Protein AF-A0A4R2Q0S5-F1 (afdb_monomer_lite)

Secondary structure (DSSP, 8-state):
--TT--------S---S---TT--TT--HHHHHHHHHHIIIIIT--HHHHHHHHHHHHHHHGGGS-HHHHHHHHHHHHHHHHHTT-GGGHHHHHHHHHTS---HHHHHHHHTTSS-GGGGGGGSPP-

pLDDT: mean 86.35, std 18.4, range [41.44, 98.69]

Radius of gyration: 16.67 Å; chains: 1; bounding box: 37×50×33 Å

Foldseek 3Di:
DPPPPDDDDDDDPPDDPDPPPPADPPDDQLRRLLRVLCCCCVPVVHLVVSLVSLVVSCVVRVVVDDLLSLLLSLLSNCQSCVVVVNNVCNVVSLQVNQPRDDDPVSLVSSLVSDPHSVSNVVRHHDD

Structure (mmCIF, N/CA/C/O backbone):
data_AF-A0A4R2Q0S5-F1
#
_entry.id   AF-A0A4R2Q0S5-F1
#
loop_
_atom_site.group_PDB
_atom_site.id
_atom_site.type_symbol
_atom_site.label_atom_id
_atom_site.label_alt_id
_atom_site.label_comp_id
_atom_site.label_asym_id
_atom_site.label_entity_id
_atom_site.label_seq_id
_atom_site.pdbx_PDB_ins_code
_atom_site.Cartn_x
_atom_site.Cartn_y
_atom_site.Cartn_z
_atom_site.occupancy
_atom_site.B_iso_or_equiv
_atom_site.auth_seq_id
_atom_site.auth_comp_id
_atom_site.auth_asym_id
_atom_site.auth_atom_id
_atom_site.pdbx_PDB_model_num
ATOM 1 N N . MET A 1 1 ? 18.990 -27.885 12.121 1.00 43.84 1 MET A N 1
ATOM 2 C CA . MET A 1 1 ? 19.062 -28.896 11.048 1.00 43.84 1 MET A CA 1
ATOM 3 C C . MET A 1 1 ? 19.074 -30.268 11.694 1.00 43.84 1 MET A C 1
ATOM 5 O O . MET A 1 1 ? 19.904 -30.482 12.567 1.00 43.84 1 MET A O 1
ATOM 9 N N . ASP A 1 2 ? 18.153 -31.148 11.311 1.00 48.66 2 ASP A N 1
ATOM 10 C CA . ASP A 1 2 ? 18.276 -32.592 11.558 1.00 48.66 2 ASP A CA 1
ATOM 11 C C . ASP A 1 2 ? 19.237 -33.172 10.499 1.00 48.66 2 ASP A C 1
ATOM 13 O O . ASP A 1 2 ? 19.169 -32.741 9.342 1.00 48.66 2 ASP A O 1
ATOM 17 N N . PRO A 1 3 ? 20.141 -34.100 10.862 1.00 52.94 3 PRO A N 1
ATOM 18 C CA . PRO A 1 3 ? 21.138 -34.675 9.956 1.00 52.94 3 PRO A CA 1
ATOM 19 C C . PRO A 1 3 ? 20.590 -35.484 8.759 1.00 52.94 3 PRO A C 1
ATOM 21 O O . PRO A 1 3 ? 21.394 -35.936 7.949 1.00 52.94 3 PRO A O 1
ATOM 24 N N . SER A 1 4 ? 19.274 -35.661 8.597 1.00 57.72 4 SER A N 1
ATOM 25 C CA . SER A 1 4 ? 18.709 -36.611 7.616 1.00 57.72 4 SER A CA 1
ATOM 26 C C . SER A 1 4 ? 18.047 -36.000 6.370 1.00 57.72 4 SER A C 1
ATOM 28 O O . SER A 1 4 ? 17.431 -36.725 5.596 1.00 57.72 4 SER A O 1
ATOM 30 N N . GLY A 1 5 ? 18.159 -34.691 6.127 1.00 52.72 5 GLY A N 1
ATOM 31 C CA . GLY A 1 5 ? 17.776 -34.103 4.829 1.00 52.72 5 GLY A CA 1
ATOM 32 C C . GLY A 1 5 ? 16.275 -34.089 4.498 1.00 52.72 5 GLY A C 1
ATOM 33 O O . GLY A 1 5 ? 15.913 -33.921 3.337 1.00 52.72 5 GLY A O 1
ATOM 34 N N . ASN A 1 6 ? 15.392 -34.213 5.493 1.00 51.53 6 ASN A N 1
ATOM 35 C CA . ASN A 1 6 ? 13.956 -34.010 5.297 1.00 51.53 6 ASN A CA 1
ATOM 36 C C . ASN A 1 6 ? 13.582 -32.541 5.544 1.00 51.53 6 ASN A C 1
ATOM 38 O O . ASN A 1 6 ? 13.763 -32.021 6.645 1.00 51.53 6 ASN A O 1
ATOM 42 N N . ALA A 1 7 ? 13.024 -31.880 4.529 1.00 47.59 7 ALA A N 1
ATOM 43 C CA . ALA A 1 7 ? 12.380 -30.580 4.683 1.00 47.59 7 ALA A CA 1
ATOM 44 C C . ALA A 1 7 ? 10.929 -30.793 5.140 1.00 47.59 7 ALA A C 1
ATOM 46 O O . ALA A 1 7 ? 10.105 -31.322 4.396 1.00 47.59 7 ALA A O 1
ATOM 47 N N . ILE A 1 8 ? 10.613 -30.399 6.374 1.00 54.94 8 ILE A N 1
ATOM 48 C CA . ILE A 1 8 ? 9.236 -30.400 6.877 1.00 54.94 8 ILE A CA 1
ATOM 49 C C . ILE A 1 8 ? 8.587 -29.092 6.426 1.00 54.94 8 ILE A C 1
ATOM 51 O O . ILE A 1 8 ? 8.869 -28.031 6.979 1.00 54.94 8 ILE A O 1
ATOM 55 N N . ILE A 1 9 ? 7.721 -29.167 5.419 1.00 55.00 9 ILE A N 1
ATOM 56 C CA . ILE A 1 9 ? 6.822 -28.069 5.060 1.00 55.00 9 ILE A CA 1
ATOM 57 C C . ILE A 1 9 ? 5.552 -28.252 5.891 1.00 55.00 9 ILE A C 1
ATOM 59 O O . ILE A 1 9 ? 4.816 -29.222 5.706 1.00 55.00 9 ILE A O 1
ATOM 63 N N . VAL A 1 10 ? 5.295 -27.337 6.825 1.00 52.56 10 VAL A N 1
ATOM 64 C CA . VAL A 1 10 ? 4.019 -27.286 7.546 1.00 52.56 10 VAL A CA 1
ATOM 65 C C . VAL A 1 10 ? 3.053 -26.457 6.707 1.00 52.56 10 VAL A C 1
ATOM 67 O O . VAL A 1 10 ? 3.088 -25.232 6.738 1.00 52.56 10 VAL A O 1
ATOM 70 N N . ILE A 1 11 ? 2.207 -27.133 5.933 1.00 54.84 11 ILE A N 1
ATOM 71 C CA . ILE A 1 11 ? 1.061 -26.510 5.266 1.00 54.84 11 ILE A CA 1
ATOM 72 C C . ILE A 1 11 ? -0.115 -26.604 6.243 1.00 54.84 11 ILE A C 1
ATOM 74 O O . ILE A 1 11 ? -0.478 -27.709 6.656 1.00 54.84 11 ILE A O 1
ATOM 78 N N . GLN A 1 12 ? -0.689 -25.466 6.647 1.00 46.00 12 GLN A N 1
ATOM 79 C CA . GLN A 1 12 ? -1.955 -25.461 7.385 1.00 46.00 12 GLN A CA 1
ATOM 80 C C . GLN A 1 12 ? -3.027 -26.126 6.513 1.00 46.00 12 GLN A C 1
ATOM 82 O O . GLN A 1 12 ? -3.291 -25.689 5.399 1.00 46.00 12 GLN A O 1
ATOM 87 N N . ARG A 1 13 ? -3.608 -27.218 7.014 1.00 47.78 13 ARG A N 1
ATOM 88 C CA . ARG A 1 13 ? -4.543 -28.097 6.291 1.00 47.78 13 ARG A CA 1
ATOM 89 C C . ARG A 1 13 ? -6.012 -27.678 6.403 1.00 47.78 13 ARG A C 1
ATOM 91 O O . ARG A 1 13 ? -6.884 -28.484 6.099 1.00 47.78 13 ARG A O 1
ATOM 98 N N . ASP A 1 14 ? -6.269 -26.429 6.773 1.00 44.66 14 ASP A N 1
ATOM 99 C CA . ASP A 1 14 ? -7.613 -25.839 6.774 1.00 44.66 14 ASP A CA 1
ATOM 100 C C . ASP A 1 14 ? -7.813 -24.963 5.526 1.00 44.66 14 ASP A C 1
ATOM 102 O O . ASP A 1 14 ? -8.376 -23.872 5.582 1.00 44.66 14 ASP A O 1
ATOM 106 N N . GLU A 1 15 ? -7.294 -25.427 4.388 1.00 41.44 15 GLU A N 1
ATOM 107 C CA . GLU A 1 15 ? -7.418 -24.756 3.098 1.00 41.44 15 GLU A CA 1
ATOM 108 C C . GLU A 1 15 ? -8.853 -24.945 2.566 1.00 41.44 15 GLU A C 1
ATOM 110 O O . GLU A 1 15 ? -9.292 -26.085 2.367 1.00 41.44 15 GLU A O 1
ATOM 115 N N . PRO A 1 16 ? -9.626 -23.867 2.335 1.00 49.41 16 PRO A N 1
ATOM 116 C CA . PRO A 1 16 ? -10.875 -23.969 1.599 1.00 49.41 1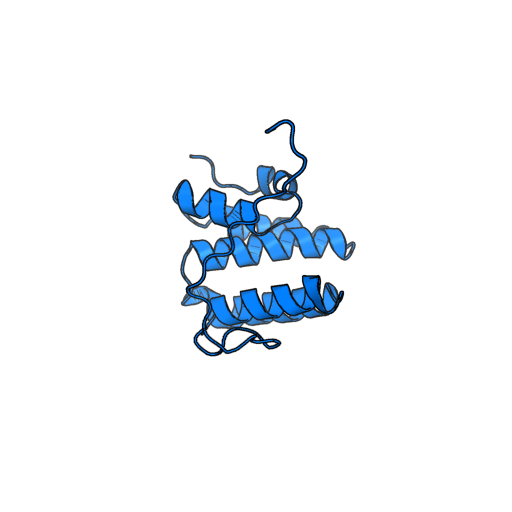6 PRO A CA 1
ATOM 117 C C . PRO A 1 16 ? -10.582 -24.518 0.200 1.00 49.41 16 PRO A C 1
ATOM 119 O O . PRO A 1 16 ? -9.663 -24.065 -0.474 1.00 49.41 16 PRO A O 1
ATOM 122 N N . SER A 1 17 ? -11.394 -25.468 -0.260 1.00 49.53 17 SER A N 1
ATOM 123 C CA . SER A 1 17 ? -11.249 -26.207 -1.525 1.00 49.53 17 SER A CA 1
ATOM 124 C C . SER A 1 17 ? -11.318 -25.367 -2.815 1.00 49.53 17 SER A C 1
ATOM 126 O O . SER A 1 17 ? -11.377 -25.927 -3.907 1.00 49.53 17 SER A O 1
ATOM 128 N N . GLU A 1 18 ? -11.339 -24.039 -2.719 1.00 46.28 18 GLU A N 1
ATOM 129 C CA . GLU A 1 18 ? -11.293 -23.131 -3.861 1.00 46.28 18 GLU A CA 1
ATOM 130 C C . GLU A 1 18 ? -9.918 -22.458 -3.906 1.00 46.28 18 GLU A C 1
ATOM 132 O O . GLU A 1 18 ? -9.678 -21.452 -3.244 1.00 46.28 18 GLU A O 1
ATOM 137 N N . LEU A 1 19 ? -9.015 -22.999 -4.730 1.00 43.56 19 LEU A N 1
ATOM 138 C CA . LEU A 1 19 ? -7.842 -22.262 -5.199 1.00 43.56 19 LEU A CA 1
ATOM 139 C C . LEU A 1 19 ? -8.343 -21.050 -6.009 1.00 43.56 19 LEU A C 1
ATOM 141 O O . LEU A 1 19 ? -8.628 -21.148 -7.205 1.00 43.56 19 LEU A O 1
ATOM 145 N N . GLU A 1 20 ? -8.520 -19.909 -5.342 1.00 46.69 20 GLU A N 1
ATOM 146 C CA . GLU A 1 20 ? -9.003 -18.667 -5.947 1.00 46.69 20 GLU A CA 1
ATOM 147 C C . GLU A 1 20 ? -7.890 -17.999 -6.774 1.00 46.69 20 GLU A C 1
ATOM 149 O O . GLU A 1 20 ? -7.262 -17.018 -6.373 1.00 46.69 20 GLU A O 1
ATOM 154 N N . TYR A 1 21 ? -7.691 -18.493 -7.998 1.00 47.53 21 TYR A N 1
ATOM 155 C CA . TYR A 1 21 ? -7.002 -17.774 -9.077 1.00 47.53 21 TYR A CA 1
ATOM 156 C C . TYR A 1 21 ? -7.858 -16.581 -9.552 1.00 47.53 21 TYR A C 1
ATOM 158 O O . TYR A 1 21 ? -8.370 -16.557 -10.670 1.00 47.53 21 TYR A O 1
ATOM 166 N N . GLY A 1 22 ? -8.101 -15.603 -8.680 1.00 48.97 22 GLY A N 1
ATOM 167 C CA . GLY A 1 22 ? -9.019 -14.500 -8.993 1.00 48.97 22 GLY A CA 1
ATOM 168 C C . GLY A 1 22 ? -9.336 -13.527 -7.864 1.00 48.97 22 GLY A C 1
ATOM 169 O O . GLY A 1 22 ? -10.192 -12.662 -8.047 1.00 48.97 22 GLY A O 1
ATOM 170 N N . GLY A 1 23 ? -8.640 -13.646 -6.739 1.00 57.53 23 GLY A N 1
ATOM 171 C CA . GLY A 1 23 ? -8.832 -12.811 -5.569 1.00 57.53 23 GLY A CA 1
ATOM 172 C C . GLY A 1 23 ? -10.082 -13.159 -4.775 1.00 57.53 23 GLY A C 1
ATOM 173 O O . GLY A 1 23 ? -11.055 -13.701 -5.305 1.00 57.53 23 GLY A O 1
ATOM 174 N N . ALA A 1 24 ? -10.038 -12.878 -3.480 1.00 68.75 24 ALA A N 1
ATOM 175 C CA . ALA A 1 24 ? -10.971 -13.493 -2.556 1.00 68.75 24 ALA A CA 1
ATOM 176 C C . ALA A 1 24 ? -12.393 -12.922 -2.658 1.00 68.75 24 ALA A C 1
ATOM 178 O O . ALA A 1 24 ? -12.630 -11.740 -2.385 1.00 68.75 24 ALA A O 1
ATOM 179 N N . LYS A 1 25 ? -13.377 -13.765 -3.021 1.00 68.38 25 LYS A N 1
ATOM 180 C CA . LYS A 1 25 ? -14.774 -13.338 -3.282 1.00 68.38 25 LYS A CA 1
ATOM 181 C C . LYS A 1 25 ? -15.459 -12.697 -2.073 1.00 68.38 2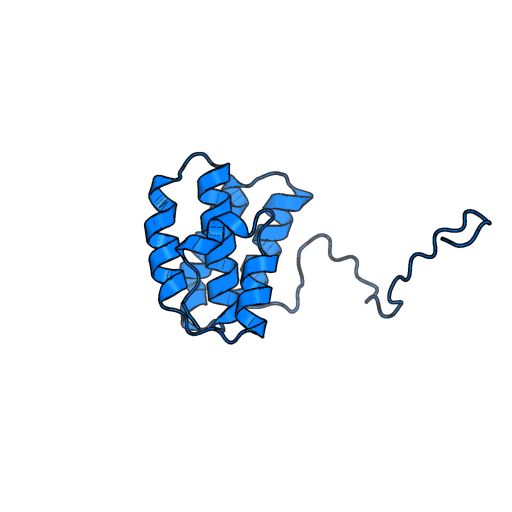5 LYS A C 1
ATOM 183 O O . LYS A 1 25 ? -16.396 -11.914 -2.243 1.00 68.38 25 LYS A O 1
ATOM 188 N N . HIS A 1 26 ? -15.017 -13.038 -0.865 1.00 80.69 26 HIS A N 1
ATOM 189 C CA . HIS A 1 26 ? -15.566 -12.509 0.382 1.00 80.69 26 HIS A CA 1
ATOM 190 C C . HIS A 1 26 ? -15.028 -11.112 0.732 1.00 80.69 26 HIS A C 1
ATOM 192 O O . HIS A 1 26 ? -15.657 -10.406 1.524 1.00 80.69 26 HIS A O 1
ATOM 198 N N . LEU A 1 27 ? -13.909 -10.687 0.132 1.00 87.38 27 LEU A N 1
ATOM 199 C CA . LEU A 1 27 ? -13.342 -9.364 0.363 1.00 87.38 27 LEU A CA 1
ATOM 200 C C . LEU A 1 27 ? -14.211 -8.278 -0.275 1.00 87.38 27 LEU A C 1
ATOM 202 O O . LEU A 1 27 ? -14.761 -8.420 -1.374 1.00 87.38 27 LEU A O 1
ATOM 206 N N . LYS A 1 28 ? -14.307 -7.144 0.415 1.00 90.44 28 LYS A N 1
ATOM 207 C CA . LYS A 1 28 ? -15.056 -5.960 -0.020 1.00 90.44 28 LYS 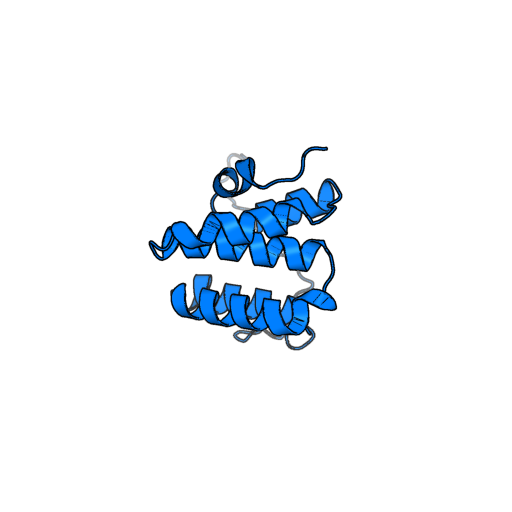A CA 1
ATOM 208 C C . LYS A 1 28 ? -14.208 -4.709 0.187 1.00 90.44 28 LYS A C 1
ATOM 210 O O . LYS A 1 28 ? -13.177 -4.762 0.848 1.00 90.44 28 LYS A O 1
ATOM 215 N N . GLY A 1 29 ? -14.643 -3.594 -0.397 1.00 94.75 29 GLY A N 1
ATOM 216 C CA . GLY A 1 29 ? -13.992 -2.297 -0.210 1.00 94.75 29 GLY A CA 1
ATOM 217 C C . GLY A 1 29 ? -12.501 -2.327 -0.550 1.00 94.75 29 GLY A C 1
ATOM 218 O O . GLY A 1 29 ? -12.103 -2.882 -1.578 1.00 94.75 29 GLY A O 1
ATOM 219 N N . LEU A 1 30 ? -11.685 -1.732 0.322 1.00 96.69 30 LEU A N 1
ATOM 220 C CA . LEU A 1 30 ? -10.247 -1.601 0.107 1.00 96.69 30 LEU A CA 1
ATOM 221 C C . LEU A 1 30 ? -9.500 -2.940 0.225 1.00 96.69 30 LEU A C 1
ATOM 223 O O . LEU A 1 30 ? -8.589 -3.168 -0.567 1.00 96.69 30 LEU A O 1
ATOM 227 N N . ALA A 1 31 ? -9.933 -3.869 1.088 1.00 94.69 31 ALA A N 1
ATOM 228 C CA . ALA A 1 31 ? -9.353 -5.215 1.159 1.00 94.69 31 ALA A CA 1
ATOM 229 C C . ALA A 1 31 ? -9.358 -5.935 -0.199 1.00 94.69 31 ALA A C 1
ATOM 231 O O . ALA A 1 31 ? -8.352 -6.507 -0.615 1.00 94.69 31 ALA A O 1
ATOM 232 N N . ARG A 1 32 ? -10.476 -5.862 -0.937 1.00 94.62 32 ARG A N 1
ATOM 233 C CA . ARG A 1 32 ? -10.574 -6.473 -2.275 1.00 94.62 32 ARG A CA 1
ATOM 234 C C . ARG A 1 32 ? -9.641 -5.806 -3.285 1.00 94.62 32 ARG A C 1
ATOM 236 O O . ARG A 1 32 ? -9.111 -6.466 -4.174 1.00 94.62 32 ARG A O 1
ATOM 243 N N . VAL A 1 33 ? -9.468 -4.491 -3.178 1.00 96.75 33 VAL A N 1
ATOM 244 C CA . VAL A 1 33 ? -8.560 -3.735 -4.049 1.00 96.75 33 VAL A CA 1
ATOM 245 C C . VAL A 1 33 ? -7.111 -4.134 -3.780 1.00 96.75 33 VAL A C 1
ATOM 247 O O . VAL A 1 33 ? -6.374 -4.350 -4.739 1.00 96.75 33 VAL A O 1
ATOM 250 N N . LEU A 1 34 ? -6.720 -4.255 -2.507 1.00 96.88 34 LEU A N 1
ATOM 251 C CA . LEU A 1 34 ? -5.383 -4.689 -2.094 1.00 96.88 34 LEU A CA 1
ATOM 252 C C . LEU A 1 34 ? -5.050 -6.071 -2.662 1.00 96.88 34 LEU A C 1
ATOM 254 O O . LEU A 1 34 ? -3.998 -6.246 -3.271 1.00 96.88 34 LEU A O 1
ATOM 258 N N . ASP A 1 35 ? -5.971 -7.026 -2.547 1.00 94.94 35 ASP A N 1
ATOM 259 C CA . ASP A 1 35 ? -5.763 -8.371 -3.086 1.00 94.94 35 ASP A CA 1
ATOM 260 C C . ASP A 1 35 ? -5.691 -8.384 -4.625 1.00 94.94 35 ASP A C 1
ATOM 262 O O . ASP A 1 35 ? -4.819 -9.025 -5.211 1.00 94.94 35 ASP A O 1
ATOM 266 N N . ASN A 1 36 ? -6.518 -7.587 -5.308 1.00 94.94 36 ASN A N 1
ATOM 267 C CA . ASN A 1 36 ? -6.406 -7.432 -6.760 1.00 94.94 36 ASN A CA 1
ATOM 268 C C . ASN A 1 36 ? -5.070 -6.790 -7.187 1.00 94.94 36 ASN A C 1
ATOM 270 O O . ASN A 1 36 ? -4.484 -7.205 -8.186 1.00 94.94 36 ASN A O 1
ATOM 274 N N . ALA A 1 37 ? -4.580 -5.789 -6.451 1.00 95.81 37 ALA A N 1
ATOM 275 C CA . ALA A 1 37 ? -3.283 -5.167 -6.716 1.00 95.81 37 ALA A CA 1
ATOM 276 C C . ALA A 1 37 ? -2.133 -6.167 -6.521 1.00 95.81 37 ALA A C 1
ATOM 278 O O . ALA A 1 37 ? -1.240 -6.232 -7.365 1.00 95.81 37 ALA A O 1
ATOM 279 N N . ARG A 1 38 ? -2.210 -7.003 -5.478 1.00 94.06 38 ARG A N 1
ATOM 280 C CA . ARG A 1 38 ? -1.271 -8.104 -5.233 1.00 94.06 38 ARG A CA 1
ATOM 281 C C . ARG A 1 38 ? -1.225 -9.079 -6.407 1.00 94.06 38 ARG A C 1
ATOM 283 O O . ARG A 1 38 ? -0.151 -9.359 -6.919 1.00 94.06 38 ARG A O 1
ATOM 290 N N . ILE A 1 39 ? -2.380 -9.533 -6.898 1.00 92.00 39 ILE A N 1
ATOM 291 C CA . ILE A 1 39 ? -2.457 -10.440 -8.058 1.00 92.00 39 ILE A CA 1
ATOM 292 C C . ILE A 1 39 ? -1.854 -9.798 -9.312 1.00 92.00 39 ILE A C 1
ATOM 294 O O . ILE A 1 39 ? -1.146 -10.462 -10.069 1.00 92.00 39 ILE A O 1
ATOM 298 N N . LEU A 1 40 ? -2.134 -8.515 -9.555 1.00 94.12 40 LEU A N 1
ATOM 299 C CA . LEU A 1 40 ? -1.581 -7.800 -10.708 1.00 94.12 40 LEU A CA 1
ATOM 300 C C . LEU A 1 40 ? -0.054 -7.715 -10.648 1.00 94.12 40 LEU A C 1
ATOM 302 O O . LEU A 1 40 ? 0.597 -7.922 -11.665 1.00 94.12 40 LEU A O 1
ATOM 306 N N . ARG A 1 41 ? 0.501 -7.453 -9.465 1.00 91.38 41 ARG A N 1
ATOM 307 C CA . ARG A 1 41 ? 1.942 -7.322 -9.265 1.00 91.38 41 ARG A CA 1
ATOM 308 C C . ARG A 1 41 ? 2.653 -8.676 -9.250 1.00 91.38 41 ARG A C 1
ATOM 310 O O . ARG A 1 41 ? 3.544 -8.904 -10.049 1.00 91.38 41 ARG A O 1
ATOM 317 N N . GLU A 1 42 ? 2.245 -9.580 -8.368 1.00 88.94 42 GLU A N 1
ATOM 318 C CA . GLU A 1 42 ? 2.997 -10.807 -8.069 1.00 88.94 42 GLU A CA 1
ATOM 319 C C . GLU A 1 42 ? 2.746 -11.934 -9.071 1.00 88.94 42 GLU A C 1
ATOM 321 O O . GLU A 1 42 ? 3.608 -12.783 -9.276 1.00 88.94 42 GLU A O 1
ATOM 326 N N . PHE A 1 43 ? 1.558 -11.977 -9.679 1.00 86.06 43 PHE A N 1
ATOM 327 C CA . PHE A 1 43 ? 1.191 -13.063 -10.589 1.00 86.06 43 PHE A CA 1
ATOM 328 C C . PHE A 1 43 ? 1.165 -12.630 -12.052 1.00 86.06 43 PHE A C 1
ATOM 330 O O . PHE A 1 43 ? 1.489 -13.421 -12.935 1.00 86.06 43 PHE A O 1
ATOM 337 N N . LYS A 1 44 ? 0.750 -11.389 -12.327 1.00 86.62 44 LYS A N 1
ATOM 338 C CA . LYS A 1 44 ? 0.639 -10.872 -13.699 1.00 86.62 44 LYS A CA 1
ATOM 339 C C . LYS A 1 44 ? 1.804 -9.982 -14.124 1.00 86.62 44 LYS A C 1
ATOM 341 O O . LYS A 1 44 ? 1.815 -9.594 -15.287 1.00 86.62 44 LYS A O 1
ATOM 346 N N . ASP A 1 45 ? 2.733 -9.683 -13.214 1.00 93.00 45 ASP A N 1
ATOM 347 C CA . ASP A 1 45 ? 3.915 -8.850 -13.468 1.00 93.00 45 ASP A CA 1
ATOM 348 C C . ASP A 1 45 ? 3.562 -7.493 -14.121 1.00 93.00 45 ASP A C 1
ATOM 350 O O . ASP A 1 45 ? 4.229 -7.005 -15.030 1.00 93.00 45 ASP A O 1
ATOM 354 N N . ASP A 1 46 ? 2.438 -6.893 -13.698 1.00 97.00 46 ASP A N 1
ATOM 355 C CA . ASP A 1 46 ? 1.944 -5.604 -14.202 1.00 97.00 46 ASP A CA 1
ATOM 356 C C . ASP A 1 46 ? 1.833 -4.577 -13.058 1.00 97.00 46 ASP A C 1
ATOM 358 O O . ASP A 1 46 ? 0.727 -4.259 -12.584 1.00 97.00 46 ASP A O 1
ATOM 362 N N . PRO A 1 47 ? 2.972 -4.017 -12.599 1.00 95.94 47 PRO A N 1
ATOM 363 C CA . PRO A 1 47 ? 2.995 -3.020 -11.528 1.00 95.94 47 PRO A CA 1
ATOM 364 C C . PRO A 1 47 ? 2.221 -1.750 -11.901 1.00 95.94 47 PRO A C 1
ATOM 366 O O . PRO A 1 47 ? 1.618 -1.098 -11.045 1.00 95.94 47 PRO A O 1
ATOM 369 N N . ARG A 1 48 ? 2.134 -1.413 -13.195 1.00 97.88 48 ARG A N 1
ATOM 370 C CA . ARG A 1 48 ? 1.395 -0.234 -13.669 1.00 97.88 48 ARG A CA 1
ATOM 371 C C . ARG A 1 48 ? -0.117 -0.435 -13.589 1.00 97.88 48 ARG A C 1
ATOM 373 O O . ARG A 1 48 ? -0.855 0.518 -13.314 1.00 97.88 48 ARG A O 1
ATOM 380 N N . ALA A 1 49 ? -0.626 -1.639 -13.839 1.00 97.88 49 ALA A N 1
ATOM 381 C CA . ALA A 1 49 ? -2.024 -1.962 -13.578 1.00 97.88 49 ALA A CA 1
ATOM 382 C C . ALA A 1 49 ? -2.310 -2.062 -12.078 1.00 97.88 49 ALA A C 1
ATOM 384 O O . ALA A 1 49 ? -3.338 -1.535 -11.644 1.00 97.88 49 ALA A O 1
ATOM 385 N N . ALA A 1 50 ? -1.407 -2.658 -11.290 1.00 98.06 50 ALA A N 1
ATOM 386 C CA . ALA A 1 50 ? -1.524 -2.703 -9.833 1.00 98.06 50 ALA A CA 1
ATOM 387 C C . ALA A 1 50 ? -1.651 -1.288 -9.246 1.00 98.06 50 ALA A C 1
ATOM 389 O O . ALA A 1 50 ? -2.611 -1.004 -8.527 1.00 98.06 50 ALA A O 1
ATOM 390 N N . PHE A 1 51 ? -0.773 -0.367 -9.659 1.00 98.56 51 PHE A N 1
ATOM 391 C CA . PHE A 1 51 ? -0.800 1.037 -9.248 1.00 98.56 51 PHE A CA 1
ATOM 392 C C . PHE A 1 51 ? -2.136 1.706 -9.589 1.00 98.56 51 PHE A C 1
ATOM 394 O O . PHE A 1 51 ? -2.782 2.307 -8.729 1.00 98.56 51 PHE A O 1
ATOM 401 N N . ARG A 1 52 ? -2.595 1.581 -10.843 1.00 98.31 52 ARG A N 1
ATOM 402 C CA . ARG A 1 52 ? -3.859 2.190 -11.295 1.00 98.31 52 ARG A CA 1
ATOM 403 C C . ARG A 1 52 ? -5.064 1.648 -10.529 1.00 98.31 52 ARG A C 1
ATOM 405 O O . ARG A 1 52 ? -5.938 2.427 -10.138 1.00 98.31 52 ARG A O 1
ATOM 412 N N . ALA A 1 53 ? -5.114 0.334 -10.318 1.00 98.06 53 ALA A N 1
ATOM 413 C CA . ALA A 1 53 ? -6.186 -0.315 -9.577 1.00 98.06 53 ALA A CA 1
ATOM 414 C C . ALA A 1 53 ? -6.200 0.139 -8.112 1.00 98.06 53 ALA A C 1
ATOM 416 O O . ALA A 1 53 ? -7.255 0.531 -7.609 1.00 98.06 53 ALA A O 1
ATOM 417 N N . LEU A 1 54 ? -5.035 0.150 -7.459 1.00 98.31 54 LEU A N 1
ATOM 418 C CA . LEU A 1 54 ? -4.907 0.510 -6.053 1.00 98.31 54 LEU A CA 1
ATOM 419 C C . LEU A 1 54 ? -5.192 1.990 -5.802 1.00 98.31 54 LEU A C 1
ATOM 421 O O . LEU A 1 54 ? -5.977 2.305 -4.915 1.00 98.31 54 LEU A O 1
ATOM 425 N N . ASN A 1 55 ? -4.649 2.896 -6.618 1.00 98.50 55 ASN A N 1
ATOM 426 C CA . ASN A 1 55 ? -4.885 4.335 -6.482 1.00 98.50 55 ASN A CA 1
ATOM 427 C C . ASN A 1 55 ? -6.379 4.676 -6.645 1.00 98.50 55 ASN A C 1
ATOM 429 O O . ASN A 1 55 ? -6.988 5.344 -5.807 1.00 98.50 55 ASN A O 1
ATOM 433 N N . SER A 1 56 ? -7.014 4.144 -7.695 1.00 98.12 56 SER A N 1
ATOM 434 C CA . SER A 1 56 ? -8.449 4.341 -7.924 1.00 98.12 56 SER A CA 1
ATOM 435 C C . SER A 1 56 ? -9.302 3.732 -6.806 1.00 98.12 56 SER A C 1
ATOM 437 O O . SER A 1 56 ? -10.268 4.349 -6.349 1.00 98.12 56 SER A O 1
ATOM 439 N N . GLY A 1 57 ? -8.934 2.537 -6.337 1.00 97.81 57 GLY A N 1
ATOM 440 C CA . GLY A 1 57 ? -9.635 1.853 -5.258 1.00 97.81 57 GLY A CA 1
ATOM 441 C C . GLY A 1 57 ? -9.484 2.550 -3.907 1.00 97.81 57 GLY A C 1
ATOM 442 O O . GLY A 1 57 ? -10.485 2.708 -3.213 1.00 97.81 57 GLY A O 1
ATOM 443 N N . LEU A 1 58 ? -8.295 3.062 -3.577 1.00 98.06 58 LEU A N 1
ATOM 444 C CA . LEU A 1 58 ? -8.055 3.877 -2.384 1.00 98.06 58 LEU A CA 1
ATOM 445 C C . LEU A 1 58 ? -8.898 5.154 -2.416 1.00 98.06 58 LEU A C 1
ATOM 447 O O . LEU A 1 58 ? -9.553 5.481 -1.433 1.00 98.06 58 LEU A O 1
ATOM 451 N N . ARG A 1 59 ? -8.983 5.836 -3.565 1.00 97.81 59 ARG A N 1
ATOM 452 C CA . ARG A 1 59 ? -9.844 7.022 -3.707 1.00 97.81 59 ARG A CA 1
ATOM 453 C C . ARG A 1 59 ? -11.330 6.708 -3.494 1.00 97.81 59 ARG A C 1
ATOM 455 O O . ARG A 1 59 ? -12.071 7.568 -3.033 1.00 97.81 59 ARG A O 1
ATOM 462 N N . ARG A 1 60 ? -11.781 5.510 -3.877 1.00 97.62 60 ARG A N 1
ATOM 463 C CA . ARG A 1 60 ? -13.193 5.108 -3.792 1.00 97.62 60 ARG A CA 1
ATOM 464 C C . ARG A 1 60 ? -13.581 4.549 -2.425 1.00 97.62 60 ARG A C 1
ATOM 466 O O . ARG A 1 60 ? -14.705 4.773 -1.999 1.00 97.62 60 ARG A O 1
ATOM 473 N N . HIS A 1 61 ? -12.695 3.786 -1.796 1.00 96.69 61 HIS A N 1
ATOM 474 C CA . HIS A 1 61 ? -13.003 2.992 -0.603 1.00 96.69 61 HIS A CA 1
ATOM 475 C C . HIS A 1 61 ? -12.207 3.414 0.633 1.00 96.69 61 HIS A C 1
ATOM 477 O O . HIS A 1 61 ? -12.471 2.899 1.711 1.00 96.69 61 HIS A O 1
ATOM 483 N N . GLY A 1 62 ? -11.243 4.328 0.497 1.00 94.44 62 GLY A N 1
ATOM 484 C CA . GLY A 1 62 ? -10.328 4.698 1.575 1.00 94.44 62 GLY A CA 1
ATOM 485 C C . GLY A 1 62 ? -11.019 5.313 2.785 1.00 94.44 62 GLY A C 1
ATOM 486 O O . GLY A 1 62 ? -10.658 4.971 3.898 1.00 94.44 62 GLY A O 1
ATOM 487 N N . GLN A 1 63 ? -12.043 6.151 2.586 1.00 94.25 63 GLN A N 1
ATOM 488 C CA . GLN A 1 63 ? -12.752 6.799 3.701 1.00 94.25 63 GLN A CA 1
ATOM 489 C C . GLN A 1 63 ? -13.472 5.806 4.625 1.00 94.25 63 GLN A C 1
ATOM 491 O O . GLN A 1 63 ? -13.576 6.071 5.818 1.00 94.25 63 GLN A O 1
ATOM 496 N N . ASP A 1 64 ? -13.925 4.672 4.087 1.00 93.75 64 ASP A N 1
ATOM 497 C CA . ASP A 1 64 ? -14.644 3.636 4.839 1.00 93.75 64 ASP A CA 1
ATOM 498 C C . ASP A 1 64 ? -13.724 2.490 5.301 1.00 93.75 64 ASP A C 1
ATOM 500 O O . ASP A 1 64 ? -14.177 1.554 5.960 1.00 93.75 64 ASP A O 1
ATOM 504 N N . ALA A 1 65 ? -12.445 2.519 4.913 1.00 95.19 65 ALA A N 1
ATOM 505 C CA . ALA A 1 65 ? -11.482 1.468 5.215 1.00 95.19 65 ALA A CA 1
ATOM 506 C C . ALA A 1 65 ? -10.818 1.684 6.578 1.00 95.19 65 ALA A C 1
ATOM 508 O O . ALA A 1 65 ? -10.640 2.814 7.039 1.00 95.19 65 ALA A O 1
ATOM 509 N N . SER A 1 66 ? -10.386 0.589 7.199 1.00 96.19 66 SER A N 1
ATOM 510 C CA . SER A 1 66 ? -9.617 0.635 8.444 1.00 96.19 66 SER A CA 1
ATOM 511 C C . SER A 1 66 ? -8.275 1.359 8.261 1.00 96.19 66 SER A C 1
ATOM 513 O O . SER A 1 66 ? -7.733 1.434 7.153 1.00 96.19 66 SER A O 1
ATOM 515 N N . ALA A 1 67 ? -7.710 1.863 9.363 1.00 96.12 67 ALA A N 1
ATOM 516 C CA . ALA A 1 67 ? -6.411 2.540 9.366 1.00 96.12 67 ALA A CA 1
ATOM 517 C C . ALA A 1 67 ? -5.308 1.669 8.741 1.00 96.12 67 ALA A C 1
ATOM 519 O O . ALA A 1 67 ? -4.560 2.130 7.878 1.00 96.12 67 ALA A O 1
ATOM 520 N N . VAL A 1 68 ? -5.267 0.382 9.100 1.00 96.69 68 VAL A N 1
ATOM 521 C CA . VAL A 1 68 ? -4.288 -0.571 8.566 1.00 96.69 68 VAL A CA 1
ATOM 522 C C . VAL A 1 68 ? -4.456 -0.836 7.068 1.00 96.69 68 VAL A C 1
ATOM 524 O O . VAL A 1 68 ? -3.462 -0.922 6.351 1.00 96.69 68 VAL A O 1
ATOM 527 N N . GLU A 1 69 ? -5.682 -0.914 6.541 1.00 98.12 69 GLU A N 1
ATOM 528 C CA . GLU A 1 69 ? -5.898 -1.081 5.096 1.00 98.12 69 GLU A CA 1
ATOM 529 C C . GLU A 1 69 ? -5.456 0.160 4.313 1.00 98.12 69 GLU A C 1
ATOM 531 O O . GLU A 1 69 ? -4.824 0.030 3.262 1.00 98.12 69 GLU A O 1
ATOM 536 N N . GLN A 1 70 ? -5.754 1.358 4.827 1.00 98.44 70 GLN A N 1
ATOM 537 C CA . GLN A 1 70 ? -5.299 2.613 4.227 1.00 98.44 70 GLN A CA 1
ATOM 538 C C . GLN A 1 70 ? -3.769 2.709 4.237 1.00 98.44 70 GLN A C 1
ATOM 540 O O . GLN A 1 70 ? -3.170 3.027 3.208 1.00 98.44 70 GLN A O 1
ATOM 545 N N . ALA A 1 71 ? -3.132 2.370 5.360 1.00 98.19 71 ALA A N 1
ATOM 546 C CA . ALA A 1 71 ? -1.681 2.385 5.491 1.00 98.19 71 ALA A CA 1
ATOM 547 C C . ALA A 1 71 ? -1.002 1.389 4.542 1.00 98.19 71 ALA A C 1
ATOM 549 O O . ALA A 1 71 ? -0.064 1.760 3.841 1.00 98.19 71 ALA A O 1
ATOM 550 N N . ARG A 1 72 ? -1.519 0.157 4.434 1.00 98.50 72 ARG A N 1
ATOM 551 C CA . ARG A 1 72 ? -1.018 -0.846 3.476 1.00 98.50 72 ARG A CA 1
ATOM 552 C C . ARG A 1 72 ? -1.165 -0.374 2.032 1.00 98.50 72 ARG A C 1
ATOM 554 O O . ARG A 1 72 ? -0.241 -0.532 1.241 1.00 98.50 72 ARG A O 1
ATOM 561 N N . ALA A 1 73 ? -2.299 0.237 1.684 1.00 98.62 73 ALA A N 1
ATOM 562 C CA . ALA A 1 73 ? -2.506 0.776 0.343 1.00 98.62 73 ALA A CA 1
ATOM 563 C C . ALA A 1 73 ? -1.505 1.895 0.015 1.00 98.62 73 ALA A C 1
ATOM 565 O O . ALA A 1 73 ? -0.939 1.910 -1.076 1.00 98.62 73 ALA A O 1
ATOM 566 N N . LEU A 1 74 ? -1.259 2.812 0.953 1.00 98.62 74 LEU A N 1
ATOM 567 C CA . LEU A 1 74 ? -0.284 3.890 0.780 1.00 98.62 74 LEU A CA 1
ATOM 568 C C . LEU A 1 74 ? 1.153 3.365 0.707 1.00 98.62 74 LEU A C 1
ATOM 570 O O . LEU A 1 74 ? 1.905 3.819 -0.149 1.00 98.62 74 LEU A O 1
ATOM 574 N N . ALA A 1 75 ? 1.510 2.379 1.532 1.00 98.50 75 ALA A N 1
ATOM 575 C CA . ALA A 1 75 ? 2.815 1.726 1.497 1.00 98.50 75 ALA A CA 1
ATOM 576 C C . ALA A 1 75 ? 3.097 1.091 0.124 1.00 98.50 75 ALA A C 1
ATOM 578 O O . ALA A 1 75 ? 4.122 1.372 -0.495 1.00 98.50 75 ALA A O 1
ATOM 579 N N . ILE A 1 76 ? 2.139 0.326 -0.408 1.00 98.50 76 ILE A N 1
ATOM 580 C CA . ILE A 1 76 ? 2.258 -0.279 -1.742 1.00 98.50 76 ILE A CA 1
ATOM 581 C C . ILE A 1 76 ? 2.322 0.800 -2.835 1.00 98.50 76 ILE A C 1
ATOM 583 O O . ILE A 1 76 ? 3.072 0.655 -3.795 1.00 98.50 76 ILE A O 1
ATOM 587 N N . LEU A 1 77 ? 1.570 1.902 -2.718 1.00 98.69 77 LEU A N 1
ATOM 588 C CA . LEU A 1 77 ? 1.650 3.008 -3.683 1.00 98.69 77 LEU A CA 1
ATOM 589 C C . LEU A 1 77 ? 3.010 3.718 -3.664 1.00 98.69 77 LEU A C 1
ATOM 591 O O . LEU A 1 77 ? 3.466 4.140 -4.727 1.00 98.69 77 LEU A 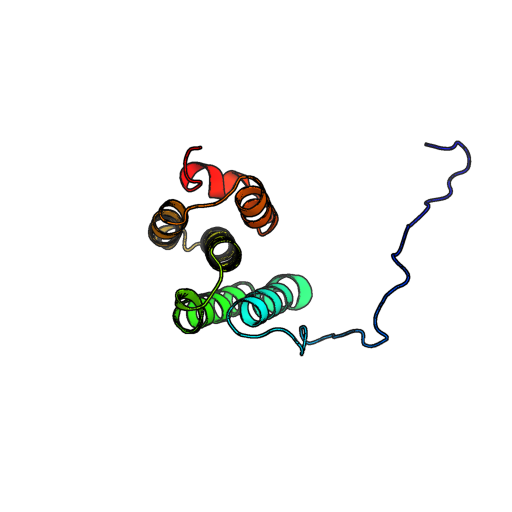O 1
ATOM 595 N N . ILE A 1 78 ? 3.654 3.847 -2.500 1.00 98.62 78 ILE A N 1
ATOM 596 C CA . ILE A 1 78 ? 5.023 4.372 -2.382 1.00 98.62 78 ILE A CA 1
ATOM 597 C C . ILE A 1 78 ? 5.988 3.468 -3.148 1.00 98.62 78 ILE A C 1
ATOM 599 O O . ILE A 1 78 ? 6.679 3.947 -4.044 1.00 98.62 78 ILE A O 1
ATOM 603 N N . GLU A 1 79 ? 5.978 2.167 -2.854 1.00 98.00 79 GLU A N 1
ATOM 604 C CA . GLU A 1 79 ? 6.868 1.199 -3.499 1.00 98.00 79 GLU A CA 1
ATOM 605 C C . GLU A 1 79 ? 6.646 1.135 -5.016 1.00 98.00 79 GLU A C 1
ATOM 607 O O . GLU A 1 79 ? 7.596 1.260 -5.785 1.00 98.00 79 GLU A O 1
ATOM 612 N N . LEU A 1 80 ? 5.389 1.049 -5.465 1.00 97.94 80 LEU A N 1
ATOM 613 C CA . LEU A 1 80 ? 5.063 1.038 -6.892 1.00 97.94 80 LEU A CA 1
ATOM 614 C C . LEU A 1 80 ? 5.469 2.335 -7.597 1.00 97.94 80 LEU A C 1
ATOM 616 O O . LEU A 1 80 ? 5.833 2.294 -8.766 1.00 97.94 80 LEU A O 1
ATOM 620 N N . SER A 1 81 ? 5.411 3.488 -6.924 1.00 98.44 81 SER A N 1
ATOM 621 C CA . SER A 1 81 ? 5.865 4.751 -7.524 1.00 98.44 81 SER A CA 1
ATOM 622 C C . SER A 1 81 ? 7.380 4.741 -7.748 1.00 98.44 81 SER A C 1
ATOM 624 O O . SER A 1 81 ? 7.845 5.253 -8.759 1.00 98.44 81 SER A O 1
ATOM 626 N N . ILE A 1 82 ? 8.149 4.118 -6.849 1.00 97.38 82 ILE A N 1
ATOM 627 C CA . ILE A 1 82 ? 9.598 3.930 -7.018 1.00 97.38 82 ILE A CA 1
ATOM 628 C C . ILE A 1 82 ? 9.874 2.930 -8.151 1.00 97.38 82 ILE A C 1
ATOM 630 O O . ILE A 1 82 ? 10.658 3.230 -9.047 1.00 97.38 82 ILE A O 1
ATOM 634 N N . GLU A 1 83 ? 9.192 1.780 -8.149 1.00 96.19 83 GLU A N 1
ATOM 635 C CA . GLU A 1 83 ? 9.336 0.716 -9.157 1.00 96.19 83 GLU A CA 1
ATOM 636 C C . GLU A 1 83 ? 8.991 1.199 -10.578 1.00 96.19 83 GLU A C 1
ATOM 638 O O . GLU A 1 83 ? 9.622 0.798 -11.552 1.00 96.19 83 GLU A O 1
ATOM 643 N N . LEU A 1 84 ? 8.006 2.093 -10.704 1.00 97.50 84 LEU A N 1
ATOM 644 C CA . LEU A 1 84 ? 7.565 2.661 -11.980 1.00 97.50 84 LEU A CA 1
ATOM 645 C C . LEU A 1 84 ? 8.381 3.878 -12.442 1.00 97.50 84 LEU A C 1
ATOM 647 O O . LEU A 1 84 ? 8.006 4.474 -13.454 1.00 97.50 84 LEU A O 1
ATOM 651 N N . GLU A 1 85 ? 9.456 4.234 -11.731 1.00 97.81 85 GLU A N 1
ATOM 652 C CA . GLU A 1 85 ? 10.287 5.422 -11.983 1.00 97.81 85 GLU A CA 1
ATOM 653 C C . GLU A 1 85 ? 9.499 6.749 -11.899 1.00 97.81 85 GLU A C 1
ATOM 655 O O . GLU A 1 85 ? 9.804 7.718 -12.590 1.00 97.81 85 GLU A O 1
ATOM 660 N N . GLU A 1 86 ? 8.499 6.808 -11.012 1.00 97.69 86 GLU A N 1
ATOM 661 C CA . GLU A 1 86 ? 7.674 7.991 -10.706 1.00 97.69 86 GLU A CA 1
ATOM 662 C C . GLU A 1 86 ? 7.850 8.455 -9.231 1.00 97.69 86 GLU A C 1
ATOM 664 O O . GLU A 1 86 ? 6.861 8.629 -8.498 1.00 97.69 86 GLU A O 1
ATOM 669 N N . PRO A 1 87 ? 9.092 8.634 -8.721 1.00 96.56 87 PRO A N 1
ATOM 670 C CA . PRO A 1 87 ? 9.347 8.926 -7.308 1.00 96.56 87 PRO A CA 1
ATOM 671 C C . PRO A 1 87 ? 8.787 10.280 -6.851 1.00 96.56 87 PRO A C 1
ATOM 673 O O . PRO A 1 87 ? 8.588 10.493 -5.656 1.00 96.56 87 PRO A O 1
ATOM 676 N N . GLU A 1 88 ? 8.476 11.194 -7.772 1.00 97.12 88 GLU A N 1
ATOM 677 C CA . GLU A 1 88 ? 7.859 12.487 -7.473 1.00 97.12 88 GLU A CA 1
ATOM 678 C C . GLU A 1 88 ? 6.480 12.362 -6.807 1.00 97.12 88 GLU A C 1
ATOM 680 O O . GLU A 1 88 ? 6.026 13.305 -6.163 1.00 97.12 88 GLU A O 1
ATOM 685 N N . ARG A 1 89 ? 5.825 11.198 -6.917 1.00 96.62 89 ARG A N 1
ATOM 686 C CA . ARG A 1 89 ? 4.537 10.911 -6.265 1.00 96.62 89 ARG A CA 1
ATOM 687 C C . A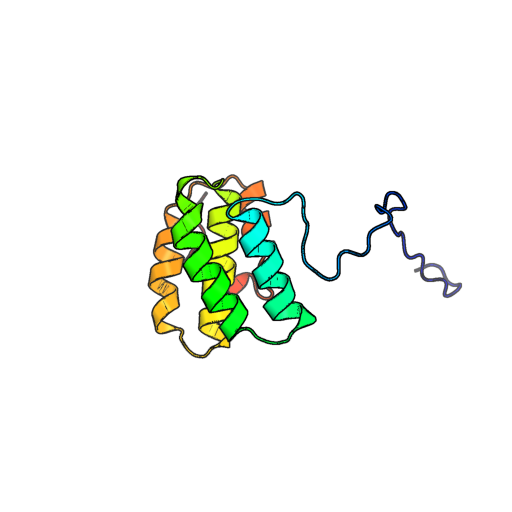RG A 1 89 ? 4.674 10.448 -4.817 1.00 96.62 89 ARG A C 1
ATOM 689 O O . ARG A 1 89 ? 3.709 10.525 -4.058 1.00 96.62 89 ARG A O 1
ATOM 696 N N . VAL A 1 90 ? 5.851 9.958 -4.425 1.00 98.06 90 VAL A N 1
ATOM 697 C CA . VAL A 1 90 ? 6.098 9.371 -3.099 1.00 98.06 90 VAL A CA 1
ATOM 698 C C . VAL A 1 90 ? 5.798 10.348 -1.956 1.00 98.06 90 VAL A C 1
ATOM 700 O O . VAL A 1 90 ? 5.118 9.926 -1.019 1.00 98.06 90 VAL A O 1
ATOM 703 N N . PRO A 1 91 ? 6.203 11.637 -2.004 1.00 98.06 91 PRO A N 1
ATOM 704 C CA . PRO A 1 91 ? 5.917 12.572 -0.917 1.00 98.06 91 PRO A CA 1
ATOM 705 C C . PRO A 1 91 ? 4.423 12.730 -0.610 1.00 98.06 91 PRO A C 1
ATOM 707 O O . PRO A 1 91 ? 4.055 12.812 0.561 1.00 98.06 91 PRO A O 1
ATOM 710 N N . ASP A 1 92 ? 3.554 12.707 -1.624 1.00 97.88 92 ASP A N 1
ATOM 711 C CA . ASP A 1 92 ? 2.103 12.842 -1.434 1.00 97.88 92 ASP A CA 1
ATOM 712 C C . ASP A 1 92 ? 1.493 11.616 -0.745 1.00 97.88 92 ASP A C 1
ATOM 714 O O . ASP A 1 92 ? 0.567 11.741 0.065 1.00 97.88 92 ASP A O 1
ATOM 718 N N . TRP A 1 93 ? 1.994 10.419 -1.055 1.00 98.19 93 TRP A N 1
ATOM 719 C CA . TRP A 1 93 ? 1.570 9.185 -0.390 1.00 98.19 93 TRP A CA 1
ATOM 720 C C . TRP A 1 93 ? 2.126 9.097 1.026 1.00 98.19 93 TRP A C 1
ATOM 722 O O . TRP A 1 93 ? 1.382 8.799 1.959 1.00 98.19 93 TRP A O 1
ATOM 732 N N . GLY A 1 94 ? 3.403 9.430 1.197 1.00 97.81 94 GLY A N 1
ATOM 733 C CA . GLY A 1 94 ? 4.070 9.449 2.490 1.00 97.81 94 GLY A CA 1
ATOM 734 C C . GLY A 1 94 ? 3.455 10.457 3.460 1.00 97.81 94 GLY A C 1
ATOM 735 O O . GLY A 1 94 ? 3.241 10.138 4.626 1.00 97.81 94 GLY A O 1
ATOM 736 N N . ALA A 1 95 ? 3.078 11.647 2.982 1.00 97.44 95 ALA A N 1
ATOM 737 C CA . ALA A 1 95 ? 2.373 12.640 3.791 1.00 97.44 95 ALA A CA 1
ATOM 738 C C . ALA A 1 95 ? 1.016 12.126 4.295 1.00 97.44 95 ALA A C 1
ATOM 740 O O . ALA A 1 95 ? 0.657 12.386 5.441 1.00 97.44 95 ALA A O 1
ATOM 741 N N . LYS A 1 96 ? 0.281 11.371 3.469 1.00 97.19 96 LYS A N 1
ATOM 742 C CA . LYS A 1 96 ? -0.973 10.723 3.886 1.00 97.19 96 LYS A CA 1
ATOM 743 C C . LYS A 1 96 ? -0.716 9.597 4.882 1.00 97.19 96 LYS A C 1
ATOM 745 O O . LYS A 1 96 ? -1.459 9.488 5.847 1.00 97.19 96 LYS A O 1
ATOM 750 N N . LEU A 1 97 ? 0.336 8.799 4.683 1.00 97.19 97 LEU A N 1
ATOM 751 C CA . LEU A 1 97 ? 0.683 7.697 5.584 1.00 97.19 97 LEU A CA 1
ATOM 752 C C . LEU A 1 97 ? 1.016 8.211 6.989 1.00 97.19 97 LEU A C 1
ATOM 754 O O . LEU A 1 97 ? 0.469 7.702 7.962 1.00 97.19 97 LEU A O 1
ATOM 758 N N . ARG A 1 98 ? 1.810 9.286 7.084 1.00 96.56 98 ARG A N 1
ATOM 759 C CA . ARG A 1 98 ? 2.155 9.942 8.359 1.00 96.56 98 ARG A CA 1
ATOM 760 C C . ARG A 1 98 ? 0.942 10.451 9.147 1.00 96.56 98 ARG A C 1
ATOM 762 O O . ARG A 1 98 ? 1.050 10.659 10.348 1.00 96.56 98 ARG A O 1
ATOM 769 N N . GLN A 1 99 ? -0.191 10.707 8.491 1.00 95.62 99 GLN A N 1
ATOM 770 C CA . GLN A 1 99 ? -1.409 11.198 9.150 1.00 95.62 99 GLN A CA 1
ATOM 771 C C . GLN A 1 99 ? -2.260 10.076 9.759 1.00 95.62 99 GLN A C 1
ATOM 773 O O . GLN A 1 99 ? -3.212 10.363 10.486 1.00 95.62 99 GLN A O 1
ATOM 778 N N . ILE A 1 100 ? -1.955 8.813 9.458 1.00 95.12 100 ILE A N 1
ATOM 779 C CA . ILE A 1 100 ? -2.704 7.670 9.971 1.00 95.12 100 ILE A CA 1
ATOM 780 C C . ILE A 1 100 ? -2.122 7.276 11.327 1.00 95.12 100 ILE A C 1
ATOM 782 O O . ILE A 1 100 ? -0.961 6.890 11.425 1.00 95.12 100 ILE A O 1
ATOM 786 N N . ALA A 1 101 ? -2.948 7.333 12.371 1.00 94.25 101 ALA A N 1
ATOM 787 C CA . ALA A 1 101 ? -2.599 6.762 13.665 1.00 94.25 101 ALA A CA 1
ATOM 788 C C . ALA A 1 101 ? -2.605 5.231 13.557 1.00 94.25 101 ALA A C 1
ATOM 790 O O . ALA A 1 101 ? -3.644 4.636 13.264 1.00 94.25 101 ALA A O 1
ATOM 791 N N . LEU A 1 102 ? -1.446 4.613 13.777 1.00 93.38 102 LEU A N 1
ATOM 792 C CA . LEU A 1 102 ? -1.259 3.168 13.720 1.00 93.38 102 LEU A CA 1
ATOM 793 C C . LEU A 1 102 ? -0.812 2.659 15.083 1.00 93.38 102 LEU A C 1
ATOM 795 O O . LEU A 1 102 ? 0.067 3.233 15.720 1.00 93.38 102 LEU A O 1
ATOM 799 N N . THR A 1 103 ? -1.381 1.539 15.512 1.00 94.62 103 THR A N 1
ATOM 800 C CA . THR A 1 103 ? -0.774 0.733 16.572 1.00 94.62 103 THR A CA 1
ATOM 801 C C . THR A 1 103 ? 0.515 0.078 16.064 1.00 94.62 103 THR A C 1
ATOM 803 O O . THR A 1 103 ? 0.719 -0.079 14.857 1.00 94.62 103 THR A O 1
ATOM 806 N N . ALA A 1 104 ? 1.373 -0.385 16.976 1.00 93.38 104 ALA A N 1
ATOM 807 C CA . ALA A 1 104 ? 2.595 -1.104 16.609 1.00 93.38 104 ALA A CA 1
ATOM 808 C C . ALA A 1 104 ? 2.315 -2.331 15.713 1.00 93.38 104 ALA A C 1
ATOM 810 O O . ALA A 1 104 ? 3.099 -2.646 14.819 1.00 93.38 104 ALA A O 1
ATOM 811 N N . ASP A 1 105 ? 1.192 -3.021 15.927 1.00 94.69 105 ASP A N 1
ATOM 812 C CA . ASP A 1 105 ? 0.785 -4.186 15.135 1.00 94.69 105 ASP A CA 1
ATOM 813 C C . ASP A 1 105 ? 0.360 -3.790 13.717 1.00 94.69 105 ASP A C 1
ATOM 815 O O . ASP A 1 105 ? 0.705 -4.468 12.749 1.00 94.69 105 ASP A O 1
ATOM 819 N N . GLU A 1 106 ? -0.363 -2.682 13.573 1.00 95.94 106 GLU A N 1
ATOM 820 C CA . GLU A 1 106 ? -0.788 -2.163 12.271 1.00 95.94 106 GLU A CA 1
ATOM 821 C C . GLU A 1 106 ? 0.385 -1.562 11.489 1.00 95.94 106 GLU A C 1
ATOM 823 O O . GLU A 1 106 ? 0.463 -1.751 10.274 1.00 95.94 106 GLU A O 1
ATOM 828 N N . ARG A 1 107 ? 1.341 -0.924 12.178 1.00 95.69 107 ARG A N 1
ATOM 829 C CA . ARG A 1 107 ? 2.611 -0.471 11.592 1.00 95.69 107 ARG A CA 1
ATOM 830 C C . ARG A 1 107 ? 3.369 -1.640 10.966 1.00 95.69 107 ARG A C 1
ATOM 832 O O . ARG A 1 107 ? 3.695 -1.587 9.783 1.00 95.69 107 ARG A O 1
ATOM 839 N N . ARG A 1 108 ? 3.545 -2.740 11.709 1.00 95.31 108 ARG A N 1
ATOM 840 C CA . ARG A 1 108 ? 4.191 -3.959 11.186 1.00 95.31 108 ARG A CA 1
ATOM 841 C C . ARG A 1 108 ? 3.437 -4.553 9.996 1.00 95.31 108 ARG A C 1
ATOM 843 O O . ARG A 1 108 ? 4.057 -5.039 9.054 1.00 95.31 108 ARG A O 1
ATOM 850 N N . GLN A 1 109 ? 2.104 -4.497 10.000 1.00 95.44 109 GLN A N 1
ATOM 851 C CA . GLN A 1 109 ? 1.305 -4.941 8.854 1.00 95.44 109 GLN A CA 1
ATOM 852 C C . GLN A 1 109 ? 1.506 -4.055 7.615 1.00 95.44 109 GLN A C 1
ATOM 854 O O . GLN A 1 109 ? 1.573 -4.587 6.506 1.00 95.44 109 GLN A O 1
ATOM 859 N N . ALA A 1 110 ? 1.620 -2.735 7.784 1.00 96.19 110 ALA A N 1
ATOM 860 C CA . ALA A 1 110 ? 1.930 -1.806 6.698 1.00 96.19 110 ALA A CA 1
ATOM 861 C C . ALA A 1 110 ? 3.336 -2.042 6.126 1.00 96.19 110 ALA A C 1
ATOM 863 O O . ALA A 1 110 ? 3.490 -2.126 4.911 1.00 96.19 110 ALA A O 1
ATOM 864 N N . GLU A 1 111 ? 4.332 -2.242 6.988 1.00 97.12 111 GLU A N 1
ATOM 865 C CA . GLU A 1 111 ? 5.708 -2.576 6.594 1.00 97.12 111 GLU A CA 1
ATOM 866 C C . GLU A 1 111 ? 5.794 -3.903 5.842 1.00 97.12 111 GLU A C 1
ATOM 868 O O . GLU A 1 111 ? 6.460 -3.991 4.819 1.00 97.12 111 GLU A O 1
ATOM 873 N N . SER A 1 112 ? 5.059 -4.924 6.289 1.00 96.06 112 SER A N 1
ATOM 874 C CA . SER A 1 112 ? 5.024 -6.231 5.618 1.00 96.06 112 SER A CA 1
ATOM 875 C C . SER A 1 112 ? 4.333 -6.225 4.247 1.00 96.06 112 SER A C 1
ATOM 877 O O . SER A 1 112 ? 4.327 -7.245 3.562 1.00 96.06 112 SER A O 1
ATOM 879 N N . ALA A 1 113 ? 3.692 -5.115 3.860 1.00 95.62 113 ALA A N 1
ATOM 880 C CA . ALA A 1 113 ? 2.983 -5.002 2.588 1.00 95.62 113 ALA A CA 1
ATOM 881 C C . ALA A 1 113 ? 3.896 -4.631 1.407 1.00 95.62 113 ALA A C 1
ATOM 883 O O . ALA A 1 113 ? 3.441 -4.691 0.265 1.00 95.62 113 ALA A O 1
ATOM 884 N N . VAL A 1 114 ? 5.145 -4.246 1.677 1.00 96.69 114 VAL A N 1
ATOM 885 C CA . VAL A 1 114 ? 6.161 -3.907 0.673 1.00 96.69 114 VAL A CA 1
ATOM 886 C C . VAL A 1 114 ? 7.318 -4.901 0.731 1.00 96.69 114 VAL A C 1
ATOM 888 O O . VAL A 1 114 ? 7.530 -5.565 1.745 1.00 96.69 114 VAL A O 1
ATOM 891 N N . VAL A 1 115 ? 8.062 -5.020 -0.366 1.00 94.94 115 VAL A N 1
ATOM 892 C CA . VAL A 1 115 ? 9.244 -5.888 -0.459 1.00 94.94 115 VAL A CA 1
ATOM 893 C C . VAL A 1 115 ? 10.413 -5.281 0.309 1.00 94.94 115 VAL A C 1
ATOM 895 O O . VAL A 1 115 ? 11.112 -6.003 1.018 1.00 94.94 115 VAL A O 1
ATOM 898 N N . ASP A 1 116 ? 10.609 -3.967 0.191 1.00 95.69 116 ASP A N 1
ATOM 899 C CA . ASP A 1 116 ? 11.621 -3.222 0.942 1.00 95.69 116 ASP A CA 1
ATOM 900 C C . ASP A 1 116 ? 10.962 -2.260 1.946 1.00 95.69 116 ASP A C 1
ATOM 902 O O . ASP A 1 116 ? 10.543 -1.167 1.562 1.00 95.69 116 ASP A O 1
ATOM 906 N N . PRO A 1 117 ? 10.872 -2.617 3.242 1.00 95.81 117 PRO A N 1
ATOM 907 C CA . PRO A 1 117 ? 10.285 -1.749 4.263 1.00 95.81 117 PRO A CA 1
ATOM 908 C C . PRO A 1 117 ? 11.033 -0.428 4.472 1.00 95.81 117 PRO A C 1
ATOM 910 O O . PRO A 1 117 ? 10.438 0.526 4.977 1.00 95.81 117 PRO A O 1
ATOM 913 N N . THR A 1 118 ? 12.309 -0.333 4.076 1.00 95.88 118 THR A N 1
ATOM 914 C CA . THR A 1 118 ? 13.118 0.876 4.302 1.00 95.88 118 THR A CA 1
ATOM 915 C C . THR A 1 118 ? 12.587 2.078 3.518 1.00 95.88 118 THR A C 1
ATOM 917 O O . THR A 1 118 ? 12.717 3.221 3.959 1.00 95.88 118 THR A O 1
ATOM 920 N N . VAL A 1 119 ? 11.859 1.840 2.417 1.00 96.06 119 VAL A N 1
ATOM 921 C CA . VAL A 1 119 ? 11.192 2.898 1.635 1.00 96.06 119 VAL A CA 1
ATOM 922 C C . VAL A 1 119 ? 10.108 3.627 2.436 1.00 96.06 119 VAL A C 1
ATOM 924 O O . VAL A 1 119 ? 9.693 4.728 2.063 1.00 96.06 119 VAL A O 1
ATOM 927 N N . LEU A 1 120 ? 9.640 3.021 3.532 1.00 96.81 120 LEU A N 1
ATOM 928 C CA . LEU A 1 120 ? 8.621 3.575 4.414 1.00 96.81 120 LEU A CA 1
ATOM 929 C C . LEU A 1 120 ? 9.199 4.311 5.621 1.00 96.81 120 LEU A C 1
ATOM 931 O O . LEU A 1 120 ? 8.470 5.102 6.211 1.00 96.81 120 LEU A O 1
ATOM 935 N N . GLU A 1 121 ? 10.471 4.104 5.975 1.00 94.00 121 GLU A N 1
ATOM 936 C CA . GLU A 1 121 ? 11.101 4.713 7.159 1.00 94.00 121 GLU A CA 1
ATOM 937 C C . GLU A 1 121 ? 10.882 6.227 7.261 1.00 94.00 121 GLU A C 1
ATOM 939 O O . GLU A 1 121 ? 10.509 6.686 8.341 1.00 94.00 121 GLU A O 1
ATOM 944 N N . PRO A 1 122 ? 11.002 7.025 6.178 1.00 93.94 122 PRO A N 1
ATOM 945 C CA . PRO A 1 122 ? 10.755 8.458 6.278 1.00 93.94 122 PRO A CA 1
ATOM 946 C C . PRO A 1 122 ? 9.296 8.782 6.615 1.00 93.94 122 PRO A C 1
ATOM 948 O O . PRO A 1 122 ? 9.007 9.871 7.099 1.00 93.94 122 PRO A O 1
ATOM 951 N N . TRP A 1 123 ? 8.358 7.892 6.309 1.00 95.25 123 TRP A N 1
ATOM 952 C CA . TRP A 1 123 ? 6.917 8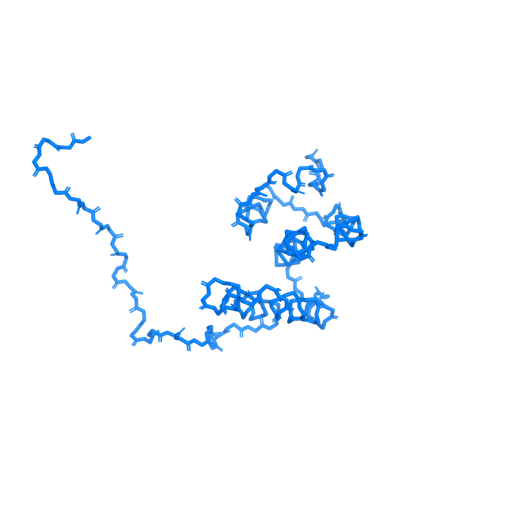.149 6.298 1.00 95.25 123 TRP A CA 1
ATOM 953 C C . TRP A 1 123 ? 6.161 7.472 7.436 1.00 95.25 123 TRP A C 1
ATOM 955 O O . TRP A 1 123 ? 4.966 7.723 7.591 1.00 95.25 123 TRP A O 1
ATOM 965 N N . MET A 1 124 ? 6.824 6.621 8.215 1.00 89.94 124 MET A N 1
ATOM 966 C CA . MET A 1 124 ? 6.200 6.009 9.376 1.00 89.94 124 MET A CA 1
ATOM 967 C C . MET A 1 124 ? 5.977 7.069 10.459 1.00 89.94 124 MET A C 1
ATOM 969 O O . MET A 1 124 ? 6.886 7.857 10.721 1.00 89.94 124 MET A O 1
ATOM 973 N N . PRO A 1 125 ? 4.779 7.129 11.066 1.00 76.12 125 PRO A N 1
ATOM 974 C CA . PRO A 1 125 ? 4.555 7.996 12.212 1.00 76.12 125 PRO A CA 1
ATOM 975 C C . PRO A 1 125 ? 5.484 7.582 13.364 1.00 76.12 125 PRO A C 1
ATOM 977 O O . PRO A 1 125 ? 5.717 6.387 13.576 1.00 76.12 125 PRO A O 1
ATOM 980 N N . ASP A 1 126 ? 6.027 8.578 14.065 1.00 69.50 126 ASP A N 1
ATOM 981 C CA . ASP A 1 126 ? 6.787 8.376 15.301 1.00 69.50 126 ASP A CA 1
ATOM 982 C C . ASP A 1 126 ? 5.861 7.787 16.388 1.00 69.50 126 ASP A C 1
ATOM 984 O O . ASP A 1 126 ? 4.665 8.099 16.404 1.00 69.50 126 ASP A O 1
ATOM 988 N N . GLU A 1 127 ? 6.400 6.919 17.259 1.00 57.62 127 GLU A N 1
ATOM 989 C CA . GLU A 1 127 ? 5.672 6.340 18.412 1.00 57.62 127 GLU A CA 1
ATOM 990 C C . GLU A 1 127 ? 5.209 7.394 19.432 1.00 57.62 127 GLU A C 1
ATOM 992 O O . GLU A 1 127 ? 5.993 8.321 19.751 1.00 57.62 127 GLU A O 1
#

Sequence (127 aa):
MDPSGNAIIVIQRDEPSELEYGGAKHLKGLARVLDNARILREFKDDPRAAFRALNSGLRRHGQDASAVEQARALAILIELSIELEEPERVPDWGAKLRQIALTADERRQAESAVVDPTVLEPWMPDE

Organism: NCBI:txid1262583